Protein AF-A0A8T4TY88-F1 (afdb_monomer)

Secondary structure (DSSP, 8-state):
-HHHHHHHHHHHHHHHHHHHHHHHHHHHHTS-BTTB-HHHHHHHHHHHHHHHHHHHHHHHHTTTT-

Sequence (66 aa):
MRTLWKILAWVSLLCGLLTFLTAWISLMLGKNIFGIAPEFYFFDAIGAVLFAIFFLIWGKTEEGKK

Structure (mmCIF, N/CA/C/O backbone):
data_AF-A0A8T4TY88-F1
#
_entry.id   AF-A0A8T4TY88-F1
#
loop_
_atom_site.group_PDB
_atom_site.id
_atom_site.type_symbol
_atom_site.label_atom_id
_atom_site.label_alt_id
_atom_site.label_comp_id
_atom_site.label_asym_id
_atom_site.label_entity_id
_atom_site.label_seq_id
_atom_site.pdbx_PDB_ins_code
_atom_site.Cartn_x
_atom_site.Cartn_y
_atom_site.Cartn_z
_atom_site.occupancy
_atom_site.B_iso_or_equiv
_atom_site.auth_seq_id
_atom_site.auth_comp_id
_atom_site.auth_asym_id
_atom_site.auth_atom_id
_atom_site.pdbx_PDB_model_num
ATOM 1 N N . MET A 1 1 ? -8.860 -3.280 21.571 1.00 60.19 1 MET A N 1
ATOM 2 C CA . MET A 1 1 ? -8.929 -3.904 20.226 1.00 60.19 1 MET A CA 1
ATOM 3 C C . MET A 1 1 ? -9.154 -2.895 19.098 1.00 60.19 1 MET A C 1
ATOM 5 O O . MET A 1 1 ? -8.434 -2.976 18.118 1.00 60.19 1 MET A O 1
ATOM 9 N N . ARG A 1 2 ? -10.040 -1.893 19.236 1.00 64.56 2 ARG A N 1
ATOM 10 C CA . ARG A 1 2 ? -10.296 -0.849 18.213 1.00 64.56 2 ARG A CA 1
ATOM 11 C C . ARG A 1 2 ? -9.045 -0.148 17.657 1.00 64.56 2 ARG A C 1
ATOM 13 O O . ARG A 1 2 ? -8.917 0.047 16.453 1.00 64.56 2 ARG A O 1
ATOM 20 N N . THR A 1 3 ? -8.123 0.229 18.540 1.00 78.19 3 THR A N 1
ATOM 21 C CA . THR A 1 3 ? -6.897 0.948 18.171 1.00 78.19 3 THR A CA 1
ATOM 22 C C . THR A 1 3 ? -5.955 0.080 17.339 1.00 78.19 3 THR A C 1
ATOM 24 O O . THR A 1 3 ? -5.371 0.579 16.390 1.00 78.19 3 THR A O 1
ATOM 27 N N . LEU A 1 4 ? -5.875 -1.226 17.626 1.00 85.50 4 LEU A N 1
ATOM 28 C CA . LEU A 1 4 ? -5.018 -2.158 16.886 1.00 85.50 4 LEU A CA 1
ATOM 29 C C . LEU A 1 4 ? -5.492 -2.333 15.439 1.00 85.50 4 LE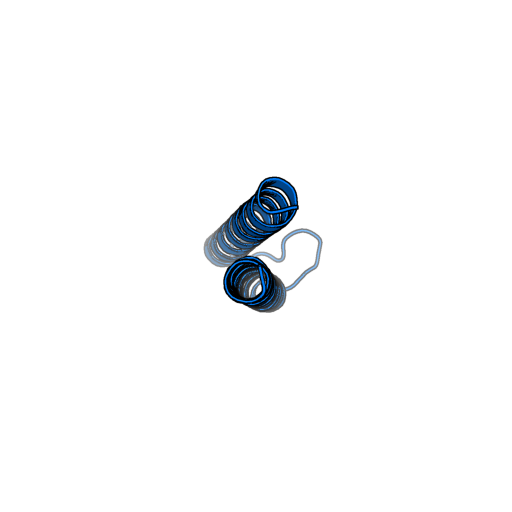U A C 1
ATOM 31 O O . LEU A 1 4 ? -4.694 -2.161 14.528 1.00 85.50 4 LEU A O 1
ATOM 35 N N . TRP A 1 5 ? -6.787 -2.576 15.213 1.00 86.44 5 TRP A N 1
ATOM 36 C CA . TRP A 1 5 ? -7.338 -2.715 13.856 1.00 86.44 5 TRP A CA 1
ATOM 37 C C . TRP A 1 5 ? -7.173 -1.444 13.020 1.00 86.44 5 TRP A C 1
ATOM 39 O O . TRP A 1 5 ? -6.810 -1.513 11.849 1.00 86.44 5 TRP A O 1
ATOM 49 N N . LYS A 1 6 ? -7.375 -0.270 13.634 1.00 86.44 6 LYS A N 1
ATOM 50 C CA . LYS A 1 6 ? -7.122 1.014 12.968 1.00 86.44 6 LYS A CA 1
ATOM 51 C C . LYS A 1 6 ? -5.644 1.192 12.632 1.00 86.44 6 LYS A C 1
ATOM 53 O O . LYS A 1 6 ? -5.345 1.590 11.515 1.00 86.44 6 LYS A O 1
ATOM 58 N N . ILE A 1 7 ? -4.733 0.890 13.560 1.00 90.38 7 ILE A N 1
ATOM 59 C CA . ILE A 1 7 ? -3.286 0.973 13.306 1.00 90.38 7 ILE A CA 1
ATOM 60 C C . ILE A 1 7 ? -2.901 0.055 12.142 1.00 90.38 7 ILE A C 1
ATOM 62 O O . ILE A 1 7 ? -2.232 0.511 11.223 1.00 90.38 7 ILE A O 1
ATOM 66 N N . LEU A 1 8 ? -3.369 -1.196 12.131 1.00 89.94 8 LEU A N 1
ATOM 67 C CA . LEU A 1 8 ? -3.095 -2.137 11.042 1.00 89.94 8 LEU A CA 1
ATOM 68 C C . LEU A 1 8 ? -3.634 -1.635 9.695 1.00 89.94 8 LEU A C 1
ATOM 70 O O . LEU A 1 8 ? -2.925 -1.705 8.694 1.00 89.94 8 LEU A O 1
ATOM 74 N N . ALA A 1 9 ? -4.839 -1.057 9.672 1.00 91.25 9 ALA A N 1
ATOM 75 C CA . ALA A 1 9 ? -5.391 -0.445 8.466 1.00 91.25 9 ALA A CA 1
ATOM 76 C C . ALA A 1 9 ? -4.534 0.726 7.961 1.00 91.25 9 ALA A C 1
ATOM 78 O O . ALA A 1 9 ? -4.243 0.802 6.770 1.00 91.25 9 ALA A O 1
ATOM 79 N N . TRP A 1 10 ? -4.097 1.615 8.858 1.00 91.50 10 TRP A N 1
ATOM 80 C CA . TRP A 1 10 ? -3.247 2.757 8.510 1.00 91.50 10 TRP A CA 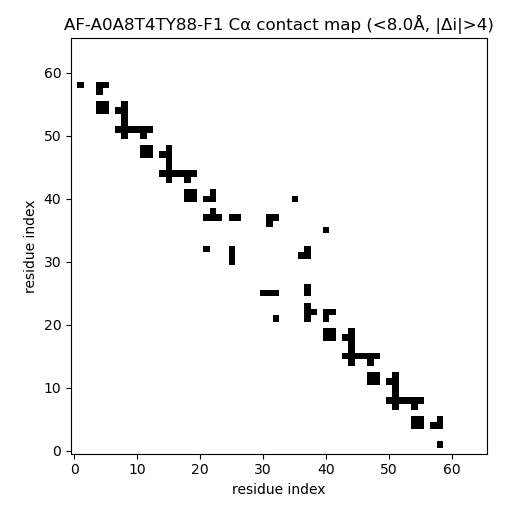1
ATOM 81 C C . TRP A 1 10 ? -1.861 2.335 8.024 1.00 91.50 10 TRP A C 1
ATOM 83 O O . TRP A 1 10 ? -1.374 2.888 7.043 1.00 91.50 10 TRP A O 1
ATOM 93 N N . VAL A 1 11 ? -1.243 1.341 8.668 1.00 93.62 11 VAL A N 1
ATOM 94 C CA . VAL A 1 11 ? 0.049 0.782 8.240 1.00 93.62 11 VAL A CA 1
ATOM 95 C C . VAL A 1 11 ? -0.079 0.151 6.855 1.00 93.62 11 VAL A C 1
ATOM 97 O O . VAL A 1 11 ? 0.761 0.397 5.993 1.00 93.62 11 VAL A O 1
ATOM 100 N N . SER A 1 12 ? -1.156 -0.598 6.611 1.00 93.38 12 SER A N 1
ATOM 101 C CA . SER A 1 12 ? -1.428 -1.197 5.302 1.00 93.38 12 SER A CA 1
ATOM 102 C C . SER A 1 12 ? -1.659 -0.131 4.220 1.00 93.38 12 SER A C 1
ATOM 104 O O . SER A 1 12 ? -1.110 -0.236 3.128 1.00 93.38 12 SER A O 1
ATOM 106 N N . LEU A 1 13 ? -2.387 0.946 4.536 1.00 93.00 13 LEU A N 1
ATOM 107 C CA . LEU A 1 13 ? -2.569 2.099 3.643 1.00 93.00 13 LEU A CA 1
ATOM 108 C C . LEU A 1 13 ? -1.251 2.806 3.317 1.00 93.00 13 LEU A C 1
ATOM 110 O O . LEU A 1 13 ? -1.005 3.141 2.160 1.00 93.00 13 LEU A O 1
ATOM 114 N N . LEU A 1 14 ? -0.401 3.022 4.323 1.00 94.62 14 LEU A N 1
ATOM 115 C CA . LEU A 1 14 ? 0.911 3.632 4.128 1.00 94.62 14 LEU A CA 1
ATOM 116 C C . LEU A 1 14 ? 1.791 2.754 3.230 1.00 94.62 14 LEU A C 1
ATOM 118 O O . LEU A 1 14 ? 2.438 3.269 2.321 1.00 94.62 14 LEU A O 1
ATOM 122 N N . CYS A 1 15 ? 1.774 1.437 3.447 1.00 94.88 15 CYS A N 1
ATOM 123 C CA . CYS A 1 15 ? 2.516 0.483 2.628 1.00 94.88 15 CYS A CA 1
ATOM 124 C C . CYS A 1 15 ? 2.046 0.523 1.165 1.00 94.88 15 CYS A C 1
ATOM 126 O O . CYS A 1 15 ? 2.864 0.698 0.265 1.00 94.88 15 CYS A O 1
ATOM 128 N N . GLY A 1 16 ? 0.728 0.480 0.940 1.00 94.44 16 GLY A N 1
ATOM 129 C CA . GLY A 1 16 ? 0.147 0.572 -0.402 1.00 94.44 16 GLY A CA 1
ATOM 130 C C . GLY A 1 16 ? 0.445 1.895 -1.109 1.00 94.44 16 GLY A C 1
ATOM 131 O O . GLY A 1 16 ? 0.688 1.919 -2.314 1.00 94.44 16 GLY A O 1
ATOM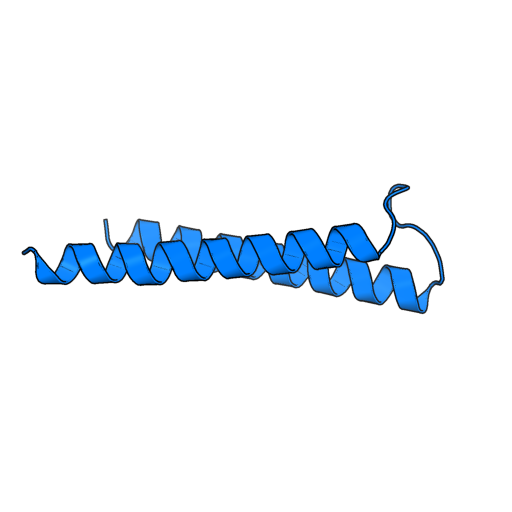 132 N N . LEU A 1 17 ? 0.483 3.008 -0.370 1.00 94.94 17 LEU A N 1
ATOM 133 C CA . LEU A 1 17 ? 0.857 4.309 -0.927 1.00 94.94 17 LEU A CA 1
ATOM 134 C C . LEU A 1 17 ? 2.327 4.337 -1.376 1.00 94.94 17 LEU A C 1
ATOM 136 O O . LEU A 1 17 ? 2.638 4.875 -2.439 1.00 94.94 17 LEU A O 1
ATOM 140 N N . LEU A 1 18 ? 3.231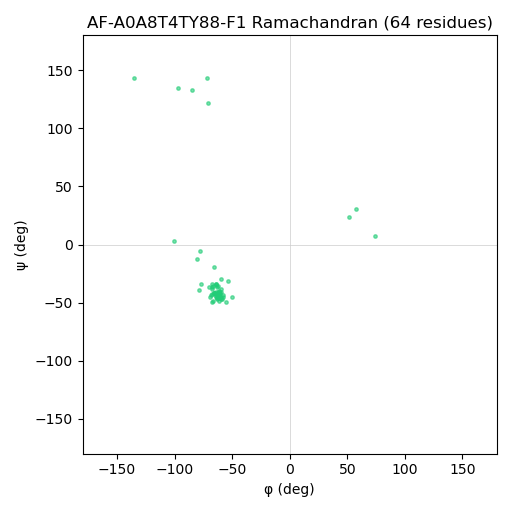 3.757 -0.584 1.00 94.12 18 LEU A N 1
ATOM 141 C CA . LEU A 1 18 ? 4.657 3.689 -0.913 1.00 94.12 18 LEU A CA 1
ATOM 142 C C . LEU A 1 18 ? 4.920 2.811 -2.138 1.00 94.12 18 LEU A C 1
ATOM 144 O O . LEU A 1 18 ? 5.716 3.186 -3.005 1.00 94.12 18 LEU A O 1
ATOM 148 N N . THR A 1 19 ? 4.245 1.668 -2.248 1.00 93.75 19 THR A N 1
ATOM 149 C CA . THR A 1 19 ? 4.389 0.792 -3.417 1.00 93.75 19 THR A CA 1
ATOM 150 C C . THR A 1 19 ? 3.770 1.410 -4.663 1.00 93.75 19 THR A C 1
ATOM 152 O O . THR A 1 19 ? 4.398 1.375 -5.721 1.00 93.75 19 THR A O 1
ATOM 155 N N . PHE A 1 20 ? 2.649 2.124 -4.534 1.00 93.94 20 PHE A N 1
ATOM 156 C CA . PHE A 1 20 ? 2.089 2.926 -5.625 1.00 93.94 20 PHE A CA 1
ATOM 157 C C . PHE A 1 20 ? 3.059 4.010 -6.117 1.00 93.94 20 PHE A C 1
ATOM 159 O O . PHE A 1 20 ? 3.289 4.135 -7.320 1.00 93.94 20 PHE A O 1
ATOM 166 N N . LEU A 1 21 ? 3.676 4.771 -5.207 1.00 94.75 21 LEU A N 1
ATOM 167 C CA . LEU A 1 21 ? 4.681 5.780 -5.568 1.00 94.75 21 LEU A CA 1
ATOM 168 C C . LEU A 1 21 ? 5.893 5.146 -6.256 1.00 94.75 21 LEU A C 1
ATOM 170 O O . LEU A 1 21 ? 6.383 5.674 -7.252 1.00 94.75 21 LEU A O 1
ATOM 174 N N . THR A 1 22 ? 6.341 3.990 -5.768 1.00 92.81 22 THR A N 1
ATOM 175 C CA . THR A 1 22 ? 7.454 3.241 -6.367 1.00 92.81 22 THR A CA 1
ATOM 176 C C . THR A 1 22 ? 7.115 2.796 -7.790 1.00 92.81 22 THR A C 1
ATOM 178 O O . THR A 1 22 ? 7.942 2.951 -8.688 1.00 92.81 22 THR A O 1
ATOM 181 N N . ALA A 1 23 ? 5.884 2.336 -8.029 1.00 93.12 23 ALA A N 1
ATOM 182 C CA . ALA A 1 23 ? 5.398 1.970 -9.358 1.00 93.12 23 ALA A CA 1
ATOM 183 C C . ALA A 1 23 ? 5.433 3.161 -10.332 1.00 93.12 23 ALA A C 1
ATOM 185 O O . ALA A 1 23 ? 5.932 3.044 -11.452 1.00 93.12 23 ALA A O 1
ATOM 186 N N . TRP A 1 24 ? 4.973 4.335 -9.890 1.00 93.00 24 TRP A N 1
ATOM 187 C CA . TRP A 1 24 ? 5.022 5.558 -10.697 1.00 93.00 24 TRP A CA 1
ATOM 188 C C . TRP A 1 24 ? 6.443 6.021 -10.990 1.00 93.00 24 TRP A C 1
ATOM 190 O O . TRP A 1 24 ? 6.739 6.406 -12.121 1.00 93.00 24 TRP A O 1
ATOM 200 N N . ILE A 1 25 ? 7.331 5.960 -10.000 1.00 92.75 25 ILE A N 1
ATOM 201 C CA . ILE A 1 25 ? 8.747 6.287 -10.185 1.00 92.75 25 ILE A CA 1
ATOM 202 C C . ILE A 1 25 ? 9.374 5.325 -11.206 1.00 92.75 25 ILE A C 1
ATOM 204 O O . ILE A 1 25 ? 10.079 5.769 -12.111 1.00 92.75 25 ILE A O 1
ATOM 208 N N . SER A 1 26 ? 9.061 4.028 -11.115 1.00 92.00 26 SER A N 1
ATOM 209 C CA . SER A 1 26 ? 9.517 2.994 -12.053 1.00 92.00 26 SER A CA 1
ATOM 210 C C . SER A 1 26 ? 9.051 3.273 -13.486 1.00 92.00 26 SER A C 1
ATOM 212 O O . SER A 1 26 ? 9.868 3.231 -14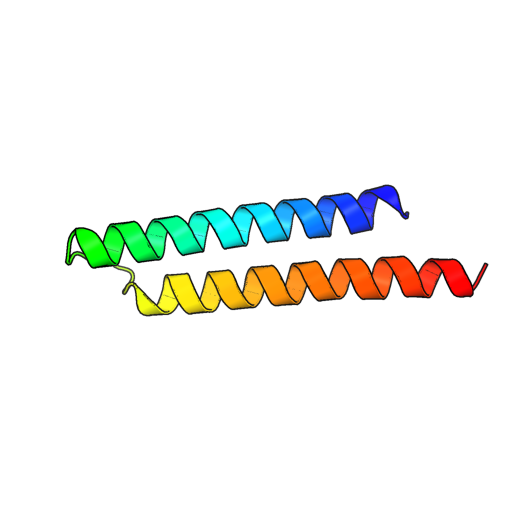.410 1.00 92.00 26 SER A O 1
ATOM 214 N N . LEU A 1 27 ? 7.777 3.644 -13.667 1.00 91.62 27 LEU A N 1
ATOM 215 C CA . LEU A 1 27 ? 7.222 4.033 -14.967 1.00 91.62 27 LEU A CA 1
ATOM 216 C C . LEU A 1 27 ? 7.890 5.288 -15.538 1.00 91.62 27 LEU A C 1
ATOM 218 O O . LEU A 1 27 ? 8.281 5.290 -16.702 1.00 91.62 27 LEU A O 1
ATOM 222 N N . MET A 1 28 ? 8.059 6.338 -14.729 1.00 92.06 28 MET A N 1
ATOM 223 C CA . MET A 1 28 ? 8.671 7.601 -15.168 1.00 92.06 28 MET A CA 1
ATOM 224 C C . MET A 1 28 ? 10.139 7.431 -15.573 1.00 92.06 28 MET A C 1
ATOM 226 O O . MET A 1 28 ? 10.613 8.087 -16.497 1.00 92.06 28 MET A O 1
ATOM 230 N N . LEU A 1 29 ? 10.862 6.537 -14.897 1.00 90.56 29 LEU A N 1
ATOM 231 C CA . LEU A 1 29 ? 12.247 6.201 -15.229 1.00 90.56 29 LEU A CA 1
ATOM 232 C C . LEU A 1 29 ? 12.363 5.209 -16.394 1.00 90.56 29 LEU A C 1
ATOM 234 O O . LEU A 1 29 ? 13.475 5.000 -16.881 1.00 90.56 29 LEU A O 1
ATOM 238 N N . GLY A 1 30 ? 11.261 4.572 -16.808 1.00 88.56 30 GLY A N 1
ATOM 239 C CA . GLY A 1 30 ? 11.268 3.486 -17.790 1.00 88.56 30 GLY A CA 1
ATOM 240 C C . GLY A 1 30 ? 12.146 2.306 -17.360 1.00 88.56 30 GLY A C 1
ATOM 241 O O . GLY A 1 30 ? 12.778 1.668 -18.202 1.00 88.56 30 GLY A O 1
ATOM 242 N N . LYS A 1 31 ? 12.268 2.061 -16.049 1.00 86.88 31 LYS A N 1
ATOM 243 C CA . LYS A 1 31 ? 13.187 1.067 -15.476 1.00 86.88 31 LYS A CA 1
ATOM 244 C C . LYS A 1 31 ? 12.507 0.237 -14.404 1.00 86.88 31 LYS A C 1
ATOM 246 O O . LYS A 1 31 ? 11.775 0.767 -13.573 1.00 86.88 31 LYS A O 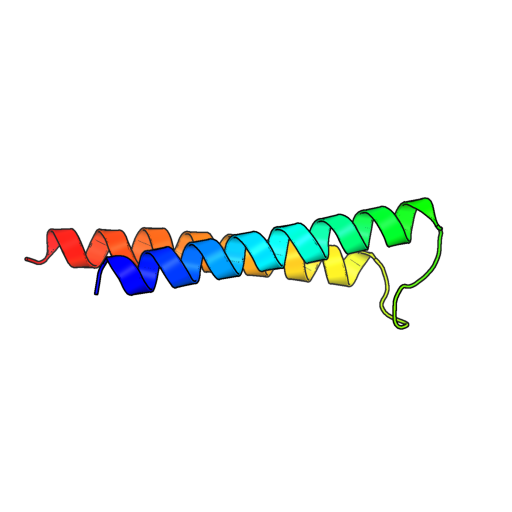1
ATOM 251 N N . ASN A 1 32 ? 12.863 -1.042 -14.360 1.00 89.00 32 ASN A N 1
ATOM 252 C CA . ASN A 1 32 ? 12.482 -1.938 -13.276 1.00 89.00 32 ASN A CA 1
ATOM 253 C C . ASN A 1 32 ? 13.254 -1.560 -12.008 1.00 89.00 32 ASN A C 1
ATOM 255 O O . ASN A 1 32 ? 14.489 -1.560 -11.996 1.00 89.00 32 ASN A O 1
ATOM 259 N N . ILE A 1 33 ? 12.531 -1.244 -10.937 1.00 85.12 33 ILE A N 1
ATOM 260 C CA . ILE A 1 33 ? 13.118 -0.986 -9.620 1.00 85.12 33 ILE A CA 1
ATOM 261 C C . ILE A 1 33 ? 13.296 -2.345 -8.929 1.00 85.12 33 ILE A C 1
ATOM 263 O O . ILE A 1 33 ? 12.416 -3.193 -8.999 1.00 85.12 33 ILE A O 1
ATOM 267 N N . PHE A 1 34 ? 14.468 -2.607 -8.342 1.00 85.88 34 PHE A N 1
ATOM 268 C CA . PHE A 1 34 ? 14.817 -3.907 -7.733 1.00 85.88 34 PHE A CA 1
ATOM 269 C C . PHE A 1 34 ? 14.604 -5.145 -8.636 1.00 85.88 34 PHE A C 1
ATOM 271 O O . P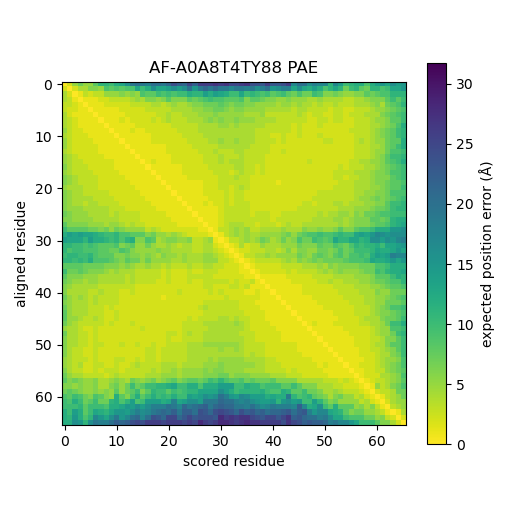HE A 1 34 ? 14.445 -6.256 -8.139 1.00 85.88 34 PHE A O 1
ATOM 278 N N . GLY A 1 35 ? 14.604 -4.975 -9.964 1.00 89.12 35 GLY A N 1
ATOM 279 C CA . GLY A 1 35 ? 14.333 -6.064 -10.913 1.00 89.12 35 GLY A CA 1
ATOM 280 C C . GLY A 1 35 ? 12.861 -6.489 -10.993 1.00 89.12 35 GLY A C 1
ATOM 281 O O . GLY A 1 35 ? 12.553 -7.465 -11.671 1.00 89.12 35 GLY A O 1
ATOM 282 N N . ILE A 1 36 ? 11.957 -5.757 -10.340 1.00 89.00 36 ILE A N 1
ATOM 283 C CA . ILE A 1 36 ? 10.516 -6.008 -10.352 1.00 89.00 36 ILE A CA 1
ATOM 284 C C . ILE A 1 36 ? 9.870 -5.094 -11.395 1.00 89.00 36 ILE A C 1
ATOM 286 O O . ILE A 1 36 ? 10.190 -3.905 -11.485 1.00 89.00 36 ILE A O 1
ATOM 290 N N . ALA A 1 37 ? 8.974 -5.661 -12.201 1.00 91.62 37 ALA A N 1
ATOM 291 C CA . ALA A 1 37 ? 8.235 -4.903 -13.200 1.00 91.62 37 ALA A CA 1
ATOM 292 C C . ALA A 1 37 ? 7.187 -3.986 -12.524 1.00 91.62 37 ALA A C 1
ATOM 294 O O . ALA A 1 37 ? 6.601 -4.378 -11.506 1.00 91.62 37 ALA A O 1
ATOM 295 N N . PRO A 1 38 ? 6.953 -2.767 -13.045 1.00 91.00 38 PRO A N 1
ATOM 296 C CA . PRO A 1 38 ? 6.071 -1.769 -12.432 1.00 91.00 38 PRO A CA 1
ATOM 297 C C . PRO A 1 38 ? 4.654 -2.289 -12.138 1.00 91.00 38 PRO A C 1
ATOM 299 O O . PRO A 1 38 ? 4.051 -1.891 -11.142 1.00 91.00 38 PRO A O 1
ATOM 302 N N . GLU A 1 39 ? 4.136 -3.215 -12.945 1.00 92.44 39 GLU A N 1
ATOM 303 C CA . GLU A 1 39 ? 2.808 -3.821 -12.796 1.00 92.44 39 GLU A CA 1
ATOM 304 C C . GLU A 1 39 ? 2.644 -4.537 -11.448 1.00 92.44 39 GLU A C 1
ATOM 306 O O . GLU A 1 39 ? 1.594 -4.435 -10.813 1.00 92.44 39 GLU A O 1
ATOM 311 N N . PHE A 1 40 ? 3.693 -5.209 -10.964 1.00 93.81 40 PHE A N 1
ATOM 312 C CA . PHE A 1 40 ? 3.653 -5.917 -9.682 1.00 93.81 40 PHE A CA 1
ATOM 313 C C . PHE A 1 40 ? 3.539 -4.966 -8.492 1.00 93.81 40 PHE A C 1
ATOM 315 O O . PHE A 1 40 ? 2.840 -5.279 -7.530 1.00 93.81 40 PHE A O 1
ATOM 322 N N . TYR A 1 41 ? 4.152 -3.784 -8.573 1.00 92.81 41 TYR A N 1
ATOM 323 C CA . TYR A 1 41 ? 3.998 -2.756 -7.545 1.00 92.81 41 TYR A CA 1
ATOM 324 C C . TYR A 1 41 ? 2.569 -2.202 -7.499 1.00 92.81 41 TYR A C 1
ATOM 326 O O . TYR A 1 41 ? 2.055 -1.928 -6.415 1.00 92.81 41 TYR A O 1
ATOM 334 N N . PHE A 1 42 ? 1.895 -2.082 -8.650 1.00 93.06 42 PHE A N 1
ATOM 335 C CA . PHE A 1 42 ? 0.478 -1.708 -8.686 1.00 93.06 42 PHE A CA 1
ATOM 336 C C . PHE A 1 42 ? -0.420 -2.793 -8.088 1.00 93.06 42 PHE A C 1
ATOM 338 O O . PHE A 1 42 ? -1.331 -2.467 -7.325 1.00 93.06 42 PHE A O 1
ATOM 345 N N . PHE A 1 43 ? -0.164 -4.070 -8.388 1.00 94.12 43 PHE A N 1
ATOM 346 C CA . PHE A 1 43 ? -0.920 -5.169 -7.782 1.00 94.12 43 PHE A CA 1
ATOM 347 C C . PHE A 1 43 ? -0.755 -5.209 -6.262 1.00 94.12 43 PHE A C 1
ATOM 349 O O . PHE A 1 43 ? -1.746 -5.367 -5.547 1.00 94.12 43 PHE A O 1
ATOM 356 N N . ASP A 1 44 ? 0.464 -5.002 -5.767 1.00 93.38 44 ASP A N 1
ATOM 357 C CA . ASP A 1 44 ? 0.731 -4.942 -4.331 1.00 93.38 44 ASP A CA 1
ATOM 358 C C . ASP A 1 44 ? 0.035 -3.743 -3.665 1.00 93.38 44 ASP A C 1
ATOM 360 O O . ASP A 1 44 ? -0.632 -3.900 -2.642 1.00 93.38 44 ASP A O 1
ATOM 364 N N . ALA A 1 45 ? 0.074 -2.565 -4.298 1.00 94.38 45 ALA A N 1
ATOM 365 C CA . ALA A 1 45 ? -0.641 -1.383 -3.818 1.00 94.38 45 ALA A CA 1
ATOM 366 C C . ALA A 1 45 ? -2.157 -1.625 -3.695 1.00 94.38 45 ALA A C 1
ATOM 368 O O . ALA A 1 45 ? -2.768 -1.263 -2.686 1.00 94.38 45 ALA A O 1
ATOM 369 N N . ILE A 1 46 ? -2.767 -2.282 -4.688 1.00 94.88 46 ILE A N 1
ATOM 370 C CA . ILE A 1 46 ? -4.188 -2.659 -4.649 1.00 94.88 46 ILE A CA 1
ATOM 371 C C . ILE A 1 46 ? -4.451 -3.644 -3.502 1.00 94.88 46 ILE A C 1
ATOM 373 O O . ILE A 1 46 ? -5.395 -3.450 -2.732 1.00 94.88 46 ILE A O 1
ATOM 377 N N . GLY A 1 47 ? -3.608 -4.669 -3.351 1.00 94.56 47 GLY A N 1
ATOM 378 C CA . GLY A 1 47 ? -3.713 -5.645 -2.266 1.00 94.56 47 GLY A CA 1
ATOM 379 C C . GLY A 1 47 ? -3.652 -4.989 -0.885 1.00 94.56 47 GLY A C 1
ATOM 380 O O . GLY A 1 47 ? -4.505 -5.247 -0.034 1.00 94.56 47 GLY A O 1
ATOM 381 N N . ALA A 1 48 ? -2.712 -4.066 -0.686 1.00 94.88 48 ALA A N 1
ATOM 382 C CA . ALA A 1 48 ? -2.543 -3.329 0.561 1.00 94.88 48 ALA A CA 1
ATOM 383 C C . ALA A 1 48 ? -3.761 -2.449 0.905 1.00 94.88 48 ALA A C 1
ATOM 385 O O . ALA A 1 48 ? -4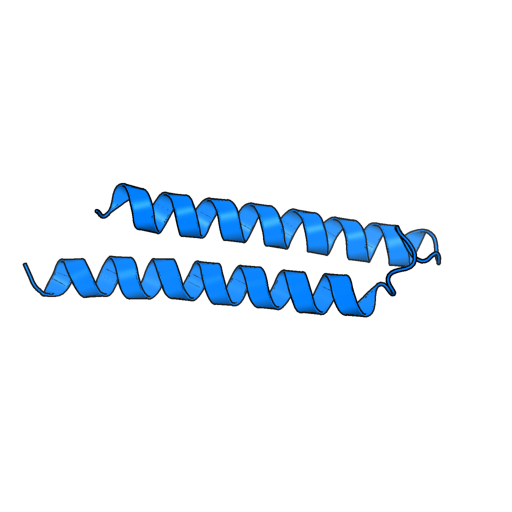.149 -2.363 2.078 1.00 94.88 48 ALA A O 1
ATOM 386 N N . VAL A 1 49 ? -4.405 -1.845 -0.102 1.00 93.50 49 VAL A N 1
ATOM 387 C CA . VAL A 1 49 ? -5.653 -1.077 0.062 1.00 93.50 49 VAL A CA 1
ATOM 388 C C . VAL A 1 49 ? -6.828 -1.990 0.412 1.00 93.50 49 VAL A C 1
ATOM 390 O O . VAL A 1 49 ? -7.575 -1.685 1.343 1.00 93.50 49 VAL A O 1
ATOM 393 N N . LEU A 1 50 ? -6.986 -3.127 -0.272 1.00 94.81 50 LEU A N 1
ATOM 394 C CA . LEU A 1 50 ? -8.029 -4.109 0.055 1.00 94.81 50 LEU A CA 1
ATOM 395 C C . LEU A 1 50 ? -7.874 -4.629 1.488 1.00 94.81 50 LEU A C 1
ATOM 397 O O . LEU A 1 50 ? -8.857 -4.736 2.223 1.00 94.81 50 LEU A O 1
ATOM 401 N N . PHE A 1 51 ? -6.637 -4.883 1.911 1.00 93.12 51 PHE A N 1
ATOM 402 C CA . PHE A 1 51 ? -6.327 -5.325 3.266 1.00 93.12 51 PHE A CA 1
ATOM 403 C C . PHE A 1 51 ? -6.609 -4.233 4.312 1.00 93.12 51 PHE A C 1
ATOM 405 O O . PHE A 1 51 ? -7.180 -4.510 5.369 1.00 93.12 51 PHE A O 1
ATOM 412 N N . ALA A 1 52 ? -6.321 -2.966 3.994 1.00 92.88 52 ALA A N 1
ATOM 413 C CA . ALA A 1 52 ? -6.695 -1.834 4.839 1.00 92.88 52 ALA A CA 1
ATOM 414 C C . ALA A 1 52 ? -8.220 -1.714 5.001 1.00 92.88 52 ALA A C 1
ATOM 416 O O . ALA A 1 52 ? -8.717 -1.563 6.120 1.00 92.88 52 ALA A O 1
ATOM 417 N N . ILE A 1 53 ? -8.973 -1.829 3.901 1.00 92.12 53 ILE A N 1
ATOM 418 C CA . ILE A 1 53 ? -10.443 -1.809 3.912 1.00 92.12 53 ILE A CA 1
ATOM 419 C C . ILE A 1 53 ? -10.987 -2.971 4.747 1.00 92.12 53 ILE A C 1
ATOM 421 O O . ILE A 1 53 ? -11.880 -2.762 5.570 1.00 92.12 53 ILE A O 1
ATOM 425 N N . PHE A 1 54 ? -10.421 -4.172 4.598 1.00 91.75 54 PHE A N 1
ATOM 426 C CA . PHE A 1 54 ? -10.795 -5.335 5.399 1.00 91.75 54 PHE A CA 1
ATOM 427 C C . PHE A 1 54 ? -10.661 -5.056 6.901 1.00 91.75 54 PHE A C 1
ATOM 429 O O . PHE A 1 54 ? -11.621 -5.263 7.645 1.00 91.75 54 PHE A O 1
ATOM 436 N N . PHE A 1 55 ? -9.528 -4.511 7.354 1.00 89.25 55 PHE A N 1
ATOM 437 C CA . PHE A 1 55 ? -9.342 -4.173 8.768 1.00 89.25 55 PHE A CA 1
ATOM 438 C C . PHE A 1 55 ? -10.294 -3.082 9.267 1.00 89.25 55 PHE A C 1
ATOM 440 O O . PHE A 1 55 ? -10.736 -3.137 10.417 1.00 89.25 55 PHE A O 1
ATOM 447 N N . LEU A 1 56 ? -10.647 -2.109 8.421 1.00 88.12 56 LEU A N 1
ATOM 448 C CA . LEU A 1 56 ? -11.624 -1.074 8.771 1.00 88.12 56 LEU A CA 1
ATOM 449 C C . LEU A 1 56 ? -13.039 -1.647 8.917 1.00 88.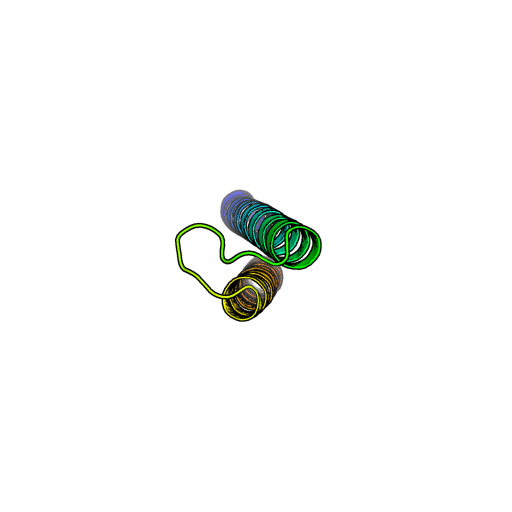12 56 LEU A C 1
ATOM 451 O O . LEU A 1 56 ? -13.737 -1.306 9.875 1.00 88.12 56 LEU A O 1
ATOM 455 N N . ILE A 1 57 ? -13.457 -2.525 8.000 1.00 87.94 57 ILE A N 1
ATOM 456 C CA . ILE A 1 57 ? -14.773 -3.179 8.044 1.00 87.94 57 ILE A CA 1
ATOM 457 C C . ILE A 1 57 ? -14.845 -4.132 9.238 1.00 87.94 57 ILE A C 1
ATOM 459 O O . ILE A 1 57 ? -15.787 -4.063 10.028 1.00 87.94 57 ILE A O 1
ATOM 463 N N . TRP A 1 58 ? -13.838 -4.989 9.407 1.00 83.44 58 TRP A N 1
ATOM 464 C CA . TRP A 1 58 ? -13.794 -5.959 10.498 1.00 83.44 58 TRP A CA 1
ATOM 465 C C . TRP A 1 58 ? -13.752 -5.275 11.866 1.00 83.44 58 TRP A C 1
ATOM 467 O O . TRP A 1 58 ? -14.535 -5.605 12.759 1.00 83.44 58 TRP A O 1
ATOM 477 N N . GLY A 1 59 ? -12.910 -4.246 11.999 1.00 77.56 59 GLY A N 1
ATOM 478 C CA . GLY A 1 59 ? -12.826 -3.434 13.207 1.00 77.56 59 GLY A CA 1
ATOM 479 C C . GLY A 1 59 ? -14.145 -2.741 13.565 1.00 77.56 59 GLY A C 1
ATOM 480 O O . GLY A 1 59 ? -14.404 -2.539 14.748 1.00 77.56 59 GLY A O 1
ATOM 481 N N . LYS A 1 60 ? -14.993 -2.414 12.576 1.00 75.25 60 LYS A N 1
ATOM 482 C CA . LYS A 1 60 ? -16.331 -1.838 12.788 1.00 75.25 60 LYS A CA 1
ATOM 483 C C . LYS A 1 60 ? -17.369 -2.892 13.194 1.00 75.25 60 LYS A C 1
ATOM 485 O O . LYS A 1 60 ? -18.191 -2.624 14.063 1.00 75.25 60 LYS A O 1
ATOM 490 N N . THR A 1 61 ? -17.334 -4.090 12.610 1.00 74.94 61 THR A N 1
ATOM 491 C CA . THR A 1 61 ? -18.277 -5.181 12.931 1.00 74.94 61 THR A CA 1
ATOM 492 C C . THR A 1 61 ? -18.146 -5.668 14.377 1.00 74.94 61 THR A C 1
ATOM 494 O O . THR A 1 61 ? -19.149 -5.986 15.012 1.00 74.94 61 THR A O 1
ATOM 497 N N . GLU A 1 62 ? -16.933 -5.679 14.933 1.00 68.00 62 GLU A N 1
ATOM 498 C CA . GLU A 1 62 ? -16.708 -6.008 16.349 1.00 68.00 62 GLU A CA 1
ATOM 499 C C . GLU A 1 62 ? -17.311 -4.979 17.326 1.00 68.00 62 GLU A C 1
ATOM 501 O O . GLU A 1 62 ? -17.530 -5.301 18.492 1.00 68.00 62 GLU A O 1
ATOM 506 N N . GLU A 1 63 ? -17.613 -3.753 16.877 1.00 59.28 63 GLU A N 1
ATOM 507 C CA . GLU A 1 63 ? -18.260 -2.729 17.713 1.00 59.28 63 GLU A CA 1
ATOM 508 C C . GLU A 1 63 ? -19.763 -2.977 17.878 1.00 59.28 63 GLU A C 1
ATOM 510 O O . GLU A 1 63 ? -20.302 -2.710 18.943 1.00 59.28 63 GLU A O 1
ATOM 515 N N . GLY A 1 64 ? -20.435 -3.518 16.857 1.00 60.22 64 GLY A N 1
ATOM 516 C CA . GLY A 1 64 ? -21.882 -3.774 16.891 1.00 60.22 64 GLY A CA 1
ATOM 517 C C . GLY A 1 64 ? -22.293 -5.025 17.673 1.00 60.22 64 GLY A C 1
ATOM 518 O O . GLY A 1 64 ? -23.482 -5.287 17.819 1.00 60.22 64 GLY A O 1
ATOM 519 N N . LYS A 1 65 ? -21.322 -5.815 18.144 1.00 57.38 65 LYS A N 1
ATOM 520 C CA . LYS A 1 65 ? -21.545 -7.031 18.944 1.00 57.38 65 LYS A CA 1
ATOM 521 C C . LYS A 1 65 ? -21.342 -6.817 20.452 1.00 57.38 65 LYS A C 1
ATOM 523 O O . LYS A 1 65 ? -21.397 -7.798 21.191 1.00 57.38 65 LYS A O 1
ATOM 528 N N . LYS A 1 66 ? -21.063 -5.585 20.893 1.00 50.03 66 LYS A N 1
ATOM 529 C CA . LYS A 1 66 ? -20.894 -5.226 22.309 1.00 50.03 66 LYS A CA 1
ATOM 530 C C . LYS A 1 66 ? -22.117 -4.539 22.886 1.00 50.03 66 LYS A C 1
ATOM 532 O O . LYS A 1 66 ? -22.697 -3.698 22.169 1.00 50.03 66 LYS A O 1
#

Mean predicted aligned error: 5.26 Å

Nearest PDB structures (foldseek):
  7a0g-assembly1_HHH  TM=7.969E-01  e=5.003E+00  Serratia marcescens
  7a0g-assembly1_DDD  TM=4.139E-01  e=2.067E+00  Serratia marcescens
  6grj-assembly1_D  TM=4.265E-01  e=3.215E+00  Aeromonas hydrophila

Foldseek 3Di:
DLVVLLVLLVVLQVQLVVLLVVLVVCVVVVHDDVVHHSVVSNVSSVVSNVSSVVSVVVSVVVVVVD

pLDDT: mean 87.3, std 10.58, range [50.03, 94.94]

Solvent-accessible surface area (backbone atoms only — not comparable to full-atom values): 3391 Å² total; per-residue (Å²): 112,66,66,57,30,50,49,54,18,51,53,27,39,52,52,15,52,52,32,37,53,49,20,52,53,20,58,76,67,74,42,59,58,97,80,42,58,44,67,58,30,45,53,48,17,52,51,24,42,54,52,14,51,48,30,52,53,52,48,50,56,63,56,78,77,106

Radius of gyration: 15.04 Å; Cα contacts (8 Å, |Δi|>4): 59; chains: 1; bounding box: 37×15×40 Å